Protein AF-A0A959EGW3-F1 (afdb_monomer)

Foldseek 3Di:
DDDDPDDDPDDVVPDDLDQDDDDDDDPVPDDDCVRVVVVVVSQVVRVVSWDADPDNQHTPDDDDDDPDPVVVCQVQVVVVPFGDDPPLQKDKDKDFFAPDPVRSVVVVVVVCVVCVVLQKDWRDKAFDDDDCPRHDPVCVVRGTRIIMTMIGGNDDDGSVVVVVSVVVD

Sequence (169 aa):
MDQDNQRGLYVPQLEKDSCGTGLIANLDGVKTHQLVEDALLMLTNMEHRGACGCEPNTGDGAGILIQTPHEFFEKKCKEQGFDLPAFGEYGVGVAFFPADRNLRRQCRVLFDDYIDELGFELLGYRKIPTDNEELGESAVSVEPRMEQVFVRPTEKLDPRALERRLYVL

Nearest PDB structures (foldseek):
  1ofe-assembly2_B  TM=9.518E-01  e=9.255E-09  Synechocystis sp. PCC 6803
  1ofd-assembly2_B  TM=9.477E-01  e=1.126E-08  Synechocystis sp. PCC 6803
  7mfm-assembly1_G  TM=9.342E-01  e=8.122E-09  Bacillus subtilis
  1lm1-assembly1_A  TM=9.430E-01  e=9.701E-08  Synechocystis sp. PCC 6803
  1ea0-assembly2_B  TM=8.921E-01  e=1.017E-06  Azospirillum brasilense

Structure (mmCIF, N/CA/C/O backbone):
data_AF-A0A959EGW3-F1
#
_entry.id   AF-A0A959EGW3-F1
#
loop_
_atom_site.group_PDB
_atom_site.id
_atom_site.type_symbol
_atom_site.label_atom_id
_atom_site.label_alt_id
_atom_site.label_comp_id
_atom_site.label_asym_id
_atom_site.label_entity_id
_atom_site.label_seq_id
_atom_site.pdbx_PDB_ins_code
_atom_site.Cartn_x
_atom_site.Cartn_y
_atom_site.Cartn_z
_atom_site.occupancy
_atom_site.B_iso_or_equiv
_atom_site.auth_seq_id
_atom_site.auth_comp_id
_atom_site.auth_asym_id
_atom_site.auth_atom_id
_atom_site.pdbx_PDB_model_num
ATOM 1 N N . MET A 1 1 ? 50.689 -23.609 -13.888 1.00 45.44 1 MET A N 1
ATOM 2 C CA . MET A 1 1 ? 50.290 -22.189 -13.937 1.00 45.44 1 MET A CA 1
ATOM 3 C C . MET A 1 1 ? 48.872 -22.247 -14.471 1.00 45.44 1 MET A C 1
ATOM 5 O O . MET A 1 1 ? 48.728 -22.663 -15.605 1.00 45.44 1 MET A O 1
ATOM 9 N N . ASP A 1 2 ? 47.826 -22.204 -13.654 1.00 45.78 2 ASP A N 1
ATOM 10 C CA . ASP A 1 2 ? 47.582 -21.266 -12.556 1.00 45.78 2 ASP A CA 1
ATOM 11 C C . ASP A 1 2 ? 47.314 -21.938 -11.203 1.00 45.78 2 ASP A C 1
ATOM 13 O O . ASP A 1 2 ? 46.630 -22.952 -11.106 1.00 45.78 2 ASP A O 1
ATOM 17 N N . GLN A 1 3 ? 47.922 -21.378 -10.155 1.00 47.62 3 GLN A N 1
ATOM 18 C CA . GLN A 1 3 ? 47.631 -21.709 -8.763 1.00 47.62 3 GLN A CA 1
ATOM 19 C C . GLN A 1 3 ? 46.377 -20.944 -8.346 1.00 47.62 3 GLN A C 1
ATOM 21 O O . GLN A 1 3 ? 46.392 -19.717 -8.269 1.00 47.62 3 GLN A O 1
ATOM 26 N N . ASP A 1 4 ? 45.312 -21.690 -8.077 1.00 56.28 4 ASP A N 1
ATOM 27 C CA . ASP A 1 4 ? 44.045 -21.177 -7.576 1.00 56.28 4 ASP A CA 1
ATOM 28 C C . ASP A 1 4 ? 44.235 -20.660 -6.140 1.00 56.28 4 ASP A C 1
ATOM 30 O O . ASP A 1 4 ? 44.384 -21.417 -5.179 1.00 56.28 4 ASP A O 1
ATOM 34 N N . ASN A 1 5 ? 44.335 -19.339 -6.001 1.00 58.59 5 ASN A N 1
ATOM 35 C CA . ASN A 1 5 ? 44.560 -18.640 -4.738 1.00 58.59 5 ASN A CA 1
ATOM 36 C C . ASN A 1 5 ? 43.213 -18.302 -4.069 1.00 58.59 5 ASN A C 1
ATOM 38 O O . ASN A 1 5 ? 42.974 -17.156 -3.682 1.00 58.59 5 ASN A O 1
ATOM 42 N N . GLN A 1 6 ? 42.305 -19.278 -3.958 1.00 59.03 6 GLN A N 1
ATOM 43 C CA . GLN A 1 6 ? 41.021 -19.097 -3.273 1.00 59.03 6 GLN A CA 1
ATOM 44 C C . GLN A 1 6 ? 41.208 -19.137 -1.750 1.00 59.03 6 GLN A C 1
ATOM 46 O O . GLN A 1 6 ? 41.257 -20.187 -1.114 1.00 59.03 6 GLN A O 1
ATOM 51 N N . ARG A 1 7 ? 41.319 -17.951 -1.142 1.00 63.00 7 ARG A N 1
ATOM 52 C CA . ARG A 1 7 ? 41.298 -17.759 0.315 1.00 63.00 7 ARG A CA 1
ATOM 53 C C . ARG A 1 7 ? 39.854 -17.606 0.802 1.00 63.00 7 ARG A C 1
ATOM 55 O O . ARG A 1 7 ? 39.386 -16.487 0.982 1.00 63.00 7 ARG A O 1
ATOM 62 N N . GLY A 1 8 ? 39.149 -18.714 1.029 1.00 74.31 8 GLY A N 1
ATOM 63 C CA . GLY A 1 8 ? 37.840 -18.705 1.695 1.00 74.31 8 GLY A CA 1
ATOM 64 C C . GLY A 1 8 ? 36.949 -19.893 1.338 1.00 74.31 8 GLY A C 1
ATOM 65 O O . GLY A 1 8 ? 37.269 -20.669 0.450 1.00 74.31 8 GLY A O 1
ATOM 66 N N . LEU A 1 9 ? 35.806 -20.014 2.020 1.00 78.44 9 LEU A N 1
ATOM 67 C CA . LEU A 1 9 ? 34.748 -20.992 1.699 1.00 78.44 9 LEU A CA 1
ATOM 68 C C . LEU A 1 9 ? 33.909 -20.586 0.469 1.00 78.44 9 LEU A C 1
ATOM 70 O O . LEU A 1 9 ? 32.892 -21.211 0.180 1.00 78.44 9 LEU A O 1
ATOM 74 N N . TYR A 1 10 ? 34.298 -19.512 -0.222 1.00 77.19 10 TYR A N 1
ATOM 75 C CA . TYR A 1 10 ? 33.606 -19.022 -1.403 1.00 77.19 10 TYR A CA 1
ATOM 76 C C . TYR A 1 10 ? 33.937 -19.898 -2.613 1.00 77.19 10 TYR A C 1
ATOM 78 O O . TYR A 1 10 ? 35.100 -20.021 -2.986 1.00 77.19 10 TYR A O 1
ATOM 86 N N . VAL A 1 11 ? 32.905 -20.478 -3.223 1.00 83.19 11 VAL A N 1
ATOM 87 C CA . VAL A 1 11 ? 32.997 -21.305 -4.430 1.00 83.19 11 VAL A CA 1
ATOM 88 C C . VAL A 1 11 ? 32.214 -20.574 -5.527 1.00 83.19 11 VAL A C 1
ATOM 90 O O . VAL A 1 11 ? 30.985 -20.657 -5.523 1.00 83.19 11 VAL A O 1
ATOM 93 N N . PRO A 1 12 ? 32.880 -19.848 -6.448 1.00 75.06 12 PRO A N 1
ATOM 94 C CA . PRO A 1 12 ? 32.220 -19.044 -7.484 1.00 75.06 12 PRO A CA 1
ATOM 95 C C . PRO A 1 12 ? 31.215 -19.836 -8.328 1.00 75.06 12 PRO A C 1
ATOM 97 O O . PRO A 1 12 ? 30.205 -19.312 -8.771 1.00 75.06 12 PRO A O 1
ATOM 100 N N . GLN A 1 13 ? 31.449 -21.138 -8.508 1.00 74.31 13 GLN A N 1
ATOM 101 C CA . GLN A 1 13 ? 30.567 -22.035 -9.258 1.00 74.31 13 GLN A CA 1
ATOM 102 C C . GLN A 1 13 ? 29.210 -22.291 -8.570 1.00 74.31 13 GLN A C 1
ATOM 104 O O . GLN A 1 13 ? 28.323 -22.888 -9.178 1.00 74.31 13 GLN A O 1
ATOM 109 N N . LEU A 1 14 ? 29.059 -21.899 -7.301 1.00 73.50 14 LEU A N 1
ATOM 110 C CA . LEU A 1 14 ? 27.816 -21.991 -6.529 1.00 73.50 14 LEU A CA 1
ATOM 111 C C . LEU A 1 14 ? 27.096 -20.641 -6.402 1.00 73.50 14 LEU A C 1
ATOM 113 O O . LEU A 1 14 ? 26.044 -20.583 -5.761 1.00 73.50 14 LEU A O 1
ATOM 117 N N . GLU A 1 15 ? 27.640 -19.575 -6.993 1.00 65.94 15 GLU A N 1
ATOM 118 C CA . GLU A 1 15 ? 26.965 -18.286 -7.082 1.00 65.94 15 GLU A CA 1
ATOM 119 C C . GLU A 1 15 ? 25.713 -18.442 -7.953 1.00 65.94 15 GLU A C 1
ATOM 121 O O . GLU A 1 15 ? 25.762 -18.919 -9.088 1.00 65.94 15 GLU A O 1
ATOM 126 N N . LYS A 1 16 ? 24.560 -18.109 -7.377 1.00 64.06 16 LYS A N 1
ATOM 127 C CA . LYS A 1 16 ? 23.277 -18.095 -8.073 1.00 64.06 16 LYS A CA 1
ATOM 128 C C . LYS A 1 16 ? 22.756 -16.672 -8.036 1.00 64.06 16 LYS A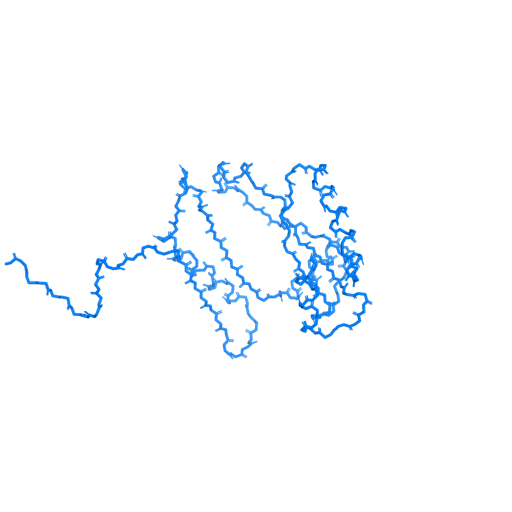 C 1
ATOM 130 O O . LYS A 1 16 ? 22.528 -16.150 -6.940 1.00 64.06 16 LYS A O 1
ATOM 135 N N . ASP A 1 17 ? 22.524 -16.089 -9.208 1.00 56.44 17 ASP A N 1
ATOM 136 C CA . ASP A 1 17 ? 21.809 -14.822 -9.319 1.00 56.44 17 ASP A CA 1
ATOM 137 C C . ASP A 1 17 ? 20.468 -14.950 -8.600 1.00 56.44 17 ASP A C 1
ATOM 139 O O . ASP A 1 17 ? 19.616 -15.778 -8.922 1.00 56.44 17 ASP A O 1
ATOM 143 N N . SER A 1 18 ? 20.332 -14.162 -7.545 1.00 61.31 18 SER A N 1
ATOM 144 C CA . SER A 1 18 ? 19.098 -14.003 -6.791 1.00 61.31 18 SER A CA 1
ATOM 145 C C . SER A 1 18 ? 18.715 -12.536 -6.883 1.00 61.31 18 SER A C 1
ATOM 147 O O . SER A 1 18 ? 19.605 -11.679 -6.848 1.00 61.31 18 SER A O 1
ATOM 149 N N . CYS A 1 19 ? 17.421 -12.230 -6.931 1.00 75.88 19 CYS A N 1
ATOM 150 C CA . CYS A 1 19 ? 16.935 -10.860 -6.792 1.00 75.88 19 CYS A CA 1
ATOM 151 C C . CYS A 1 19 ? 17.538 -10.202 -5.536 1.00 75.88 19 CYS A C 1
ATOM 153 O O . CYS A 1 19 ? 17.752 -10.859 -4.509 1.00 75.88 19 CYS A O 1
ATOM 155 N N . GLY A 1 20 ? 17.855 -8.910 -5.621 1.00 81.19 20 GLY A N 1
ATOM 156 C CA . GLY A 1 20 ? 18.316 -8.136 -4.473 1.00 81.19 20 GLY A CA 1
ATOM 157 C C . GLY A 1 20 ? 17.203 -7.980 -3.437 1.00 81.19 20 GLY A C 1
ATOM 158 O O . GLY A 1 20 ? 16.104 -7.546 -3.761 1.00 81.19 20 GLY A O 1
ATOM 159 N N . THR A 1 21 ? 17.484 -8.326 -2.183 1.00 87.38 21 THR A N 1
ATOM 160 C CA . THR A 1 21 ? 16.592 -8.055 -1.049 1.00 87.38 21 THR A CA 1
ATOM 161 C C . THR A 1 21 ? 17.405 -7.465 0.088 1.00 87.38 21 THR A C 1
ATOM 163 O O . THR A 1 21 ? 18.526 -7.915 0.339 1.00 87.38 21 THR A O 1
ATOM 166 N N . GLY A 1 22 ? 16.834 -6.513 0.817 1.00 90.31 22 GLY A N 1
ATOM 167 C CA . GLY A 1 22 ? 17.475 -5.917 1.980 1.00 90.31 22 GLY A CA 1
ATOM 168 C C . GLY A 1 22 ? 16.465 -5.472 3.026 1.00 90.31 22 GLY A C 1
ATOM 169 O O . GLY A 1 22 ? 15.265 -5.400 2.765 1.00 90.31 22 GLY A O 1
ATOM 170 N N . LEU A 1 23 ? 16.966 -5.197 4.226 1.00 93.88 23 LEU A N 1
ATOM 171 C CA . LEU A 1 23 ? 16.174 -4.748 5.362 1.00 93.88 23 LEU A CA 1
ATOM 172 C C . LEU A 1 23 ? 16.976 -3.717 6.148 1.00 93.88 23 LEU A C 1
ATOM 174 O O . LEU A 1 23 ? 18.156 -3.920 6.425 1.00 93.88 23 LEU A O 1
ATOM 178 N N . ILE A 1 24 ? 16.305 -2.638 6.539 1.00 92.88 24 ILE A N 1
ATOM 179 C CA . ILE A 1 24 ? 16.849 -1.601 7.412 1.00 92.88 24 ILE A CA 1
ATOM 180 C C . ILE A 1 24 ? 15.873 -1.435 8.572 1.00 92.88 24 ILE A C 1
ATOM 182 O O . ILE A 1 24 ? 14.661 -1.355 8.371 1.00 92.88 24 ILE A O 1
ATOM 186 N N . ALA A 1 25 ? 16.398 -1.413 9.793 1.00 93.50 25 ALA A N 1
ATOM 187 C CA . ALA A 1 25 ? 15.609 -1.236 11.000 1.00 93.50 25 ALA A CA 1
ATOM 188 C C . ALA A 1 25 ? 16.319 -0.274 11.950 1.00 93.50 25 ALA A C 1
ATOM 190 O O . ALA A 1 25 ? 17.516 -0.408 12.200 1.00 93.50 25 ALA A O 1
ATOM 191 N N . ASN A 1 26 ? 15.564 0.669 12.512 1.00 93.06 26 ASN A N 1
ATOM 192 C CA . ASN A 1 26 ? 16.036 1.490 13.618 1.00 93.06 26 ASN A CA 1
ATOM 193 C C . ASN A 1 26 ? 15.742 0.777 14.946 1.00 93.06 26 ASN A C 1
ATOM 195 O O . AS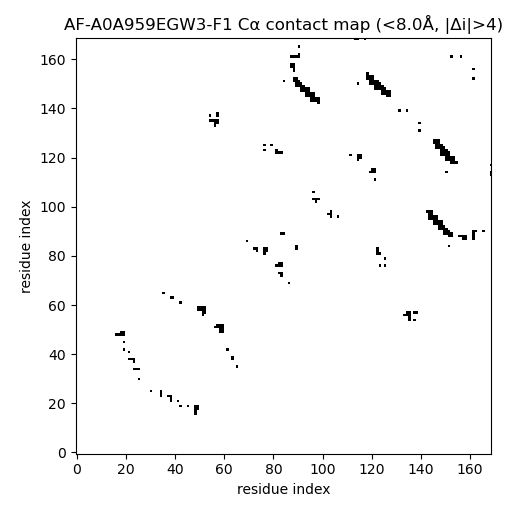N A 1 26 ? 14.578 0.606 15.315 1.00 93.06 26 ASN A O 1
ATOM 199 N N . LEU A 1 27 ? 16.796 0.376 15.659 1.00 93.81 27 LEU A N 1
ATOM 200 C CA . LEU A 1 27 ? 16.690 -0.356 16.925 1.00 93.81 27 LEU A CA 1
ATOM 201 C C . LEU A 1 27 ? 16.206 0.518 18.090 1.00 93.81 27 LEU A C 1
ATOM 203 O O . LEU A 1 27 ? 15.633 -0.014 19.038 1.00 93.81 27 LEU A O 1
ATOM 207 N N . ASP A 1 28 ? 16.358 1.840 17.991 1.00 94.06 28 ASP A N 1
ATOM 208 C CA . ASP A 1 28 ? 15.851 2.789 18.988 1.00 94.06 28 ASP A CA 1
ATOM 209 C C . ASP A 1 28 ? 14.335 3.023 18.847 1.00 94.06 28 ASP A C 1
ATOM 211 O O . ASP A 1 28 ? 13.716 3.684 19.679 1.00 94.06 28 ASP A O 1
ATOM 215 N N . GLY A 1 29 ? 13.715 2.502 17.780 1.00 89.81 29 GLY A N 1
ATOM 216 C CA . GLY A 1 29 ? 12.274 2.604 17.535 1.00 89.81 29 GLY A CA 1
ATOM 217 C C . GLY A 1 29 ? 11.792 3.990 17.094 1.00 89.81 29 GLY A C 1
ATOM 218 O O . GLY A 1 29 ? 10.585 4.217 16.989 1.00 89.81 29 GLY A O 1
ATOM 219 N N . VAL A 1 30 ? 12.707 4.922 16.812 1.00 92.06 30 VAL A N 1
ATOM 220 C CA . VAL A 1 30 ? 12.368 6.273 16.349 1.00 92.06 30 VAL A CA 1
ATOM 221 C C . VAL A 1 30 ? 12.002 6.240 14.864 1.00 92.06 30 VAL A C 1
ATOM 223 O O . VAL A 1 30 ? 12.808 5.849 14.016 1.00 92.06 30 VAL A O 1
ATOM 226 N N . LYS A 1 31 ? 10.782 6.683 14.542 1.00 91.50 31 LYS A N 1
ATOM 227 C CA . LYS A 1 31 ? 10.303 6.827 13.161 1.00 91.50 31 LYS A CA 1
ATOM 228 C C . LYS A 1 31 ? 10.974 8.032 12.503 1.00 91.50 31 LYS A C 1
ATOM 230 O O . LYS A 1 31 ? 10.878 9.142 13.019 1.00 91.50 31 LYS A O 1
ATOM 235 N N . THR A 1 32 ? 11.622 7.828 11.360 1.00 93.94 32 THR A N 1
ATOM 236 C CA . THR A 1 32 ? 12.285 8.896 10.600 1.00 93.94 32 THR A CA 1
ATOM 237 C C . THR A 1 32 ? 12.091 8.689 9.101 1.00 93.94 32 THR A C 1
ATOM 239 O O . THR A 1 32 ? 11.965 7.556 8.635 1.00 93.94 32 THR A O 1
ATOM 242 N N . HIS A 1 33 ? 12.084 9.782 8.333 1.00 95.19 33 HIS A N 1
ATOM 243 C CA . HIS A 1 33 ? 12.072 9.692 6.870 1.00 95.19 33 HIS A CA 1
ATOM 244 C C . HIS A 1 33 ? 13.389 9.131 6.310 1.00 95.19 33 HIS A C 1
ATOM 246 O O . HIS A 1 33 ? 13.367 8.471 5.278 1.00 95.19 33 HIS A O 1
ATOM 252 N N . GLN A 1 34 ? 14.498 9.296 7.042 1.00 95.62 34 GLN A N 1
ATOM 253 C CA . GLN A 1 34 ? 15.813 8.771 6.664 1.00 95.62 34 GLN A CA 1
ATOM 254 C C . GLN A 1 34 ? 15.782 7.267 6.359 1.00 95.62 34 GLN A C 1
ATOM 256 O O . GLN A 1 34 ? 16.367 6.839 5.378 1.00 95.62 34 GLN A O 1
ATOM 261 N N . LEU A 1 35 ? 15.031 6.464 7.126 1.00 94.94 35 LEU A N 1
ATOM 262 C CA . LEU A 1 35 ? 14.902 5.024 6.854 1.00 94.94 35 LEU A CA 1
ATOM 263 C C . LEU A 1 35 ? 14.297 4.723 5.475 1.00 94.94 35 LEU A C 1
ATOM 265 O O . LEU A 1 35 ? 14.628 3.708 4.868 1.00 94.94 35 LEU A O 1
ATOM 269 N N . VAL A 1 36 ? 13.394 5.582 4.993 1.00 96.38 36 VAL A N 1
ATOM 270 C CA . VAL A 1 36 ? 12.797 5.449 3.658 1.00 96.38 36 VAL A CA 1
ATOM 271 C C . VAL A 1 36 ? 13.826 5.820 2.593 1.00 96.38 36 VAL A C 1
ATOM 273 O O . VAL A 1 36 ? 13.981 5.077 1.630 1.00 96.38 36 VAL A O 1
ATOM 276 N N . GLU A 1 37 ? 14.558 6.920 2.784 1.00 97.00 37 GLU A N 1
ATOM 277 C CA . GLU A 1 37 ? 15.643 7.336 1.884 1.00 97.00 37 GLU A CA 1
ATOM 278 C C . GLU A 1 37 ? 16.740 6.267 1.785 1.00 97.00 37 GLU A C 1
ATOM 280 O O . GLU A 1 37 ? 17.149 5.900 0.684 1.00 97.00 37 GLU A O 1
ATOM 285 N N . ASP A 1 38 ? 17.154 5.699 2.919 1.00 95.88 38 ASP A N 1
ATOM 286 C CA . ASP A 1 38 ? 18.167 4.646 2.978 1.00 95.88 38 ASP A CA 1
ATOM 287 C C . ASP A 1 38 ? 17.685 3.367 2.275 1.00 95.88 38 ASP A C 1
ATOM 289 O O . ASP A 1 38 ? 18.457 2.709 1.575 1.00 95.88 38 ASP A O 1
ATOM 293 N N . ALA A 1 39 ? 16.401 3.014 2.418 1.00 95.94 39 ALA A N 1
ATOM 294 C CA . ALA A 1 39 ? 15.815 1.862 1.735 1.00 95.94 39 ALA A CA 1
ATOM 295 C C . ALA A 1 39 ? 15.757 2.062 0.212 1.00 95.94 39 ALA A C 1
ATOM 297 O O . ALA A 1 39 ? 16.033 1.125 -0.537 1.00 95.94 39 ALA A O 1
ATOM 298 N N . LEU A 1 40 ? 15.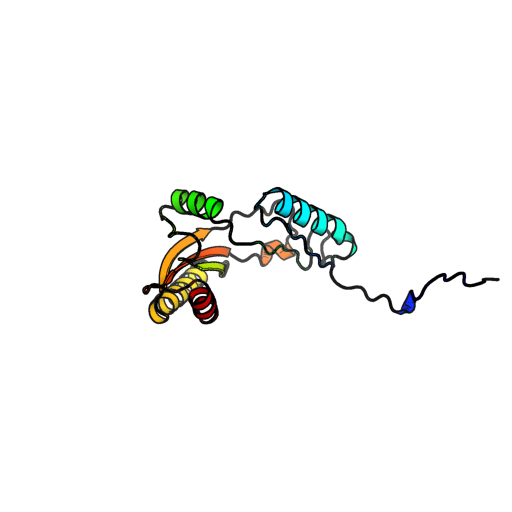446 3.277 -0.249 1.00 96.25 40 LEU A N 1
ATOM 299 C CA . LEU A 1 40 ? 15.480 3.625 -1.671 1.00 96.25 40 LEU A CA 1
ATOM 300 C C . LEU A 1 40 ? 16.913 3.600 -2.214 1.00 96.25 40 LEU A C 1
ATOM 302 O O . LEU A 1 40 ? 17.153 2.999 -3.256 1.00 96.25 40 LEU A O 1
ATOM 306 N N . LEU A 1 41 ? 17.881 4.159 -1.481 1.00 96.06 41 LEU A N 1
ATOM 307 C CA . LEU A 1 41 ? 19.298 4.099 -1.850 1.00 96.06 41 LEU A CA 1
ATOM 308 C C . LEU A 1 41 ? 19.796 2.650 -1.945 1.00 96.06 41 LEU A C 1
ATOM 310 O O . LEU A 1 41 ? 20.542 2.294 -2.858 1.00 96.06 41 LEU A O 1
ATOM 314 N N . MET A 1 42 ? 19.373 1.800 -1.010 1.00 94.00 42 MET A N 1
ATOM 315 C CA . MET A 1 42 ? 19.674 0.374 -1.034 1.00 94.00 42 MET A CA 1
ATOM 316 C C . MET A 1 42 ? 19.104 -0.304 -2.287 1.00 94.00 42 MET A C 1
ATOM 318 O O . MET A 1 42 ? 19.834 -1.069 -2.914 1.00 94.00 42 MET A O 1
ATOM 322 N N . LEU A 1 43 ? 17.858 -0.007 -2.679 1.00 92.81 43 LEU A N 1
ATOM 323 C CA . LEU A 1 43 ? 17.272 -0.521 -3.923 1.00 92.81 43 LEU A CA 1
ATOM 324 C C . LEU A 1 43 ? 18.053 -0.061 -5.157 1.00 92.81 43 LEU A C 1
ATOM 326 O O . LEU A 1 43 ? 18.405 -0.898 -5.981 1.00 92.81 43 LEU A O 1
ATOM 330 N N . THR A 1 44 ? 18.402 1.225 -5.251 1.00 91.44 44 THR A N 1
ATOM 331 C CA . THR A 1 44 ? 19.205 1.754 -6.367 1.00 91.44 44 THR A CA 1
ATOM 332 C C . THR A 1 44 ? 20.555 1.042 -6.479 1.00 91.44 44 THR A C 1
ATOM 334 O O . THR A 1 44 ? 21.013 0.716 -7.570 1.00 91.44 44 THR A O 1
ATOM 337 N N . ASN A 1 45 ? 21.191 0.725 -5.349 1.00 90.88 45 ASN A N 1
ATOM 338 C CA . ASN A 1 45 ? 22.451 -0.021 -5.341 1.00 90.88 45 ASN A CA 1
ATOM 339 C C . ASN A 1 45 ? 22.288 -1.502 -5.736 1.00 90.88 45 ASN A C 1
ATOM 341 O O . ASN A 1 45 ? 23.281 -2.157 -6.056 1.00 90.88 45 ASN A O 1
ATOM 345 N N . MET A 1 46 ? 21.065 -2.041 -5.730 1.00 89.38 46 MET A N 1
ATOM 346 C CA . MET A 1 46 ? 20.749 -3.408 -6.159 1.00 89.38 46 MET A CA 1
ATOM 347 C C . MET A 1 46 ? 20.398 -3.517 -7.649 1.00 89.38 46 MET A C 1
ATOM 349 O O . MET A 1 46 ? 20.168 -4.632 -8.109 1.00 89.38 46 MET A O 1
ATOM 353 N N . GLU A 1 47 ? 20.431 -2.421 -8.412 1.00 85.94 47 GLU A N 1
ATOM 354 C CA . GLU A 1 47 ? 20.090 -2.392 -9.846 1.00 85.94 47 GLU A CA 1
ATOM 355 C C . GLU A 1 47 ? 20.857 -3.435 -10.673 1.00 85.94 47 GLU A C 1
ATOM 357 O O . GLU A 1 47 ? 20.290 -4.117 -11.516 1.00 85.94 47 GLU A O 1
ATOM 362 N N . HIS A 1 48 ? 22.138 -3.654 -10.364 1.00 82.88 48 HIS A N 1
ATOM 363 C CA . HIS A 1 48 ? 22.977 -4.663 -11.028 1.00 82.88 48 HIS A CA 1
ATOM 364 C C . HIS A 1 48 ? 22.493 -6.117 -10.843 1.00 82.88 48 HIS A C 1
ATOM 366 O O . HIS A 1 48 ? 23.025 -7.021 -11.481 1.00 82.88 48 HIS A O 1
ATOM 372 N N . ARG A 1 49 ? 21.525 -6.344 -9.946 1.00 80.75 49 ARG A N 1
ATOM 373 C CA . ARG A 1 49 ? 20.856 -7.630 -9.682 1.00 80.75 49 ARG A CA 1
ATOM 374 C C . ARG A 1 49 ? 19.402 -7.637 -10.157 1.00 80.75 49 ARG A C 1
ATOM 376 O O . ARG A 1 49 ? 18.685 -8.604 -9.896 1.00 80.75 49 ARG A O 1
ATOM 383 N N . GLY A 1 50 ? 18.950 -6.543 -10.765 1.00 71.06 50 GLY A N 1
ATOM 384 C CA . GLY A 1 50 ? 17.653 -6.436 -11.405 1.00 71.06 50 GLY A CA 1
ATOM 385 C C . GLY A 1 50 ? 17.655 -7.186 -12.731 1.00 71.06 50 GLY A C 1
ATOM 386 O O . GLY A 1 50 ? 18.630 -7.158 -13.481 1.00 71.06 50 GLY A O 1
ATOM 387 N N . ALA A 1 51 ? 16.555 -7.871 -13.018 1.00 67.31 51 ALA A N 1
ATOM 388 C CA . ALA A 1 51 ? 16.287 -8.340 -14.365 1.00 67.31 51 ALA A CA 1
ATOM 389 C C . ALA A 1 51 ? 15.669 -7.184 -15.162 1.00 67.31 51 ALA A C 1
ATOM 391 O O . ALA A 1 51 ? 14.690 -6.567 -14.727 1.00 67.31 51 ALA A O 1
ATOM 392 N N . CYS A 1 52 ? 16.270 -6.878 -16.311 1.00 66.75 52 CYS A N 1
ATOM 393 C CA . CYS A 1 52 ? 15.716 -5.925 -17.264 1.00 66.75 52 CYS A CA 1
ATOM 394 C C . CYS A 1 52 ? 14.731 -6.645 -18.186 1.00 66.75 52 CYS A C 1
ATOM 396 O O . CYS A 1 52 ? 15.014 -7.738 -18.686 1.00 66.75 52 CYS A O 1
ATOM 398 N N . GLY A 1 53 ? 13.597 -5.998 -18.443 1.00 62.19 53 GLY A N 1
ATOM 399 C CA . GLY A 1 53 ? 12.630 -6.430 -19.438 1.00 62.19 53 GLY A CA 1
ATOM 400 C C . GLY A 1 53 ? 13.165 -6.287 -20.867 1.00 62.19 53 GLY A C 1
ATOM 401 O O . GLY A 1 53 ? 14.353 -6.099 -21.121 1.00 62.19 53 GLY A O 1
ATOM 402 N N . CYS A 1 54 ? 12.262 -6.351 -21.846 1.00 67.62 54 CYS A N 1
ATOM 403 C CA . CYS A 1 54 ? 12.627 -6.236 -23.266 1.00 67.62 54 CYS A CA 1
ATOM 404 C C . CYS A 1 54 ? 13.131 -4.829 -23.665 1.00 67.62 54 CYS A C 1
ATOM 406 O O . CYS A 1 54 ? 13.649 -4.655 -24.766 1.00 67.62 54 CYS A O 1
ATOM 408 N N . GLU A 1 55 ? 12.972 -3.839 -22.784 1.00 79.31 55 GLU A N 1
ATOM 409 C CA . GLU A 1 55 ? 13.322 -2.431 -22.972 1.00 79.31 55 GLU A CA 1
ATOM 410 C C . GLU A 1 55 ? 14.259 -1.984 -21.837 1.00 79.31 55 GLU A C 1
ATOM 412 O O . GLU A 1 55 ? 14.103 -2.450 -20.708 1.00 79.31 55 GLU A O 1
ATOM 417 N N . PRO A 1 56 ? 15.205 -1.060 -22.089 1.00 80.06 56 PRO A N 1
ATOM 418 C CA . PRO A 1 56 ? 16.181 -0.628 -21.083 1.00 80.06 56 PRO A CA 1
ATOM 419 C C . PRO A 1 56 ? 15.559 0.100 -19.881 1.00 80.06 56 PRO A C 1
ATOM 421 O O . PRO A 1 56 ? 16.197 0.195 -18.841 1.00 80.06 56 PRO A O 1
ATOM 424 N N . ASN A 1 57 ? 14.340 0.619 -20.022 1.00 83.19 57 ASN A N 1
ATOM 425 C CA . ASN A 1 57 ? 13.598 1.352 -18.997 1.00 83.19 57 ASN A CA 1
ATOM 426 C C . ASN A 1 57 ? 12.369 0.582 -18.475 1.00 83.19 57 ASN A C 1
ATOM 428 O O . ASN A 1 57 ? 11.437 1.172 -17.928 1.00 83.19 57 ASN A O 1
ATOM 432 N N . THR A 1 58 ? 12.373 -0.741 -18.643 1.00 86.25 58 THR A N 1
ATOM 433 C CA . THR A 1 58 ? 11.393 -1.652 -18.050 1.00 86.25 58 THR A CA 1
ATOM 434 C C . THR A 1 58 ? 12.138 -2.676 -17.204 1.00 86.25 58 THR A C 1
ATOM 436 O O . THR A 1 58 ? 13.014 -3.373 -17.709 1.00 86.25 58 THR A O 1
ATOM 439 N N . GLY A 1 59 ? 11.780 -2.791 -15.926 1.00 87.06 59 GLY A N 1
ATOM 440 C CA . GLY A 1 59 ? 12.287 -3.826 -15.022 1.00 87.06 59 GLY A CA 1
ATOM 441 C C . GLY A 1 59 ? 11.199 -4.825 -14.632 1.00 87.06 59 GLY A C 1
ATOM 442 O O . GLY A 1 59 ? 10.009 -4.539 -14.766 1.00 87.06 59 GLY A O 1
ATOM 443 N N . ASP A 1 60 ? 11.606 -5.978 -14.105 1.00 87.62 60 ASP A N 1
ATOM 444 C CA . ASP A 1 60 ? 10.671 -7.025 -13.659 1.00 87.62 60 ASP A CA 1
ATOM 445 C C . ASP A 1 60 ? 9.884 -6.634 -12.394 1.00 87.62 60 ASP A C 1
ATOM 447 O O . ASP A 1 60 ? 8.763 -7.100 -12.177 1.00 87.62 60 ASP A O 1
ATOM 451 N N . GLY A 1 61 ? 10.458 -5.769 -11.552 1.00 88.75 61 GLY A N 1
ATOM 452 C CA . GLY A 1 61 ? 9.784 -5.212 -10.383 1.00 88.75 61 GLY A CA 1
ATOM 453 C C . GLY A 1 61 ? 10.733 -4.760 -9.274 1.00 88.75 61 GLY A C 1
ATOM 454 O O . GLY A 1 61 ? 11.773 -5.365 -9.025 1.00 88.75 61 GLY A O 1
ATOM 455 N N . ALA A 1 62 ? 10.329 -3.708 -8.566 1.00 92.75 62 ALA A N 1
ATOM 456 C CA . ALA A 1 62 ? 10.991 -3.194 -7.373 1.00 92.75 62 ALA A CA 1
ATOM 457 C C . ALA A 1 62 ? 9.938 -2.671 -6.387 1.00 92.75 62 ALA A C 1
ATOM 459 O O . ALA A 1 62 ? 8.833 -2.293 -6.779 1.00 92.75 62 ALA A O 1
ATOM 460 N N . GLY A 1 63 ? 10.264 -2.641 -5.096 1.00 94.12 63 GLY A N 1
ATOM 461 C CA . GLY A 1 63 ? 9.347 -2.120 -4.089 1.00 94.12 63 GLY A CA 1
ATOM 462 C C . GLY A 1 63 ? 9.945 -2.084 -2.692 1.00 94.12 63 GLY A C 1
ATOM 463 O O . GLY A 1 63 ? 10.907 -2.786 -2.387 1.00 94.12 63 GLY A O 1
ATOM 464 N N . ILE A 1 64 ? 9.337 -1.267 -1.833 1.00 96.62 64 ILE A N 1
ATOM 465 C CA . ILE A 1 64 ? 9.630 -1.207 -0.401 1.00 96.62 64 ILE A CA 1
ATOM 466 C C . ILE A 1 64 ? 8.360 -1.495 0.395 1.00 96.62 64 ILE A C 1
ATOM 468 O O . ILE A 1 64 ? 7.267 -1.075 0.016 1.00 96.62 64 ILE A O 1
ATOM 472 N N . LEU A 1 65 ? 8.515 -2.175 1.529 1.00 96.31 65 LEU A N 1
ATOM 473 C CA . LEU A 1 65 ? 7.473 -2.304 2.540 1.00 96.31 65 LEU A CA 1
ATOM 474 C C . LEU A 1 65 ? 7.879 -1.475 3.757 1.00 96.31 65 LEU A C 1
ATOM 476 O O . LEU A 1 65 ? 8.960 -1.664 4.312 1.00 96.31 65 LEU A O 1
ATOM 480 N N . ILE A 1 66 ? 7.001 -0.567 4.171 1.00 96.00 66 ILE A N 1
ATOM 481 C CA . ILE A 1 66 ? 7.208 0.300 5.332 1.00 96.00 66 ILE A CA 1
ATOM 482 C C . ILE A 1 66 ? 6.076 0.119 6.340 1.00 96.00 66 ILE A C 1
ATOM 484 O O . ILE A 1 66 ? 5.002 -0.385 6.016 1.00 96.00 66 ILE A O 1
ATOM 488 N N . GLN A 1 67 ? 6.303 0.575 7.569 1.00 94.19 67 GLN A N 1
ATOM 489 C CA . GLN A 1 67 ? 5.225 0.720 8.544 1.00 94.19 67 GLN A CA 1
ATOM 490 C C . GLN A 1 67 ? 4.211 1.767 8.073 1.00 94.19 67 GLN A C 1
ATOM 492 O O . GLN A 1 67 ? 4.590 2.750 7.440 1.00 94.19 67 GLN A O 1
ATOM 497 N N . THR A 1 68 ? 2.944 1.606 8.459 1.00 95.62 68 THR A N 1
ATOM 498 C CA . THR A 1 68 ? 1.869 2.557 8.150 1.00 95.62 68 THR A CA 1
ATOM 499 C C . THR A 1 68 ? 2.226 3.985 8.610 1.00 95.62 68 THR A C 1
ATOM 501 O O . THR A 1 68 ? 2.308 4.239 9.820 1.00 95.62 68 THR A O 1
ATOM 504 N N . PRO A 1 69 ? 2.423 4.941 7.678 1.00 96.69 69 PRO A N 1
ATOM 505 C CA . PRO A 1 69 ? 2.811 6.312 7.998 1.00 96.69 69 PRO A CA 1
ATOM 506 C C . PRO A 1 69 ? 1.579 7.149 8.382 1.00 96.69 69 PRO A C 1
ATOM 508 O O . PRO A 1 69 ? 1.064 7.932 7.586 1.00 96.69 69 PRO A O 1
ATOM 511 N N . HIS A 1 70 ? 1.086 6.963 9.609 1.00 97.19 70 HIS A N 1
ATOM 512 C CA . HIS A 1 70 ? -0.174 7.549 10.090 1.00 97.19 70 HIS A CA 1
ATOM 513 C C . HIS A 1 70 ? -0.309 9.059 9.846 1.00 97.19 70 HIS A C 1
ATOM 515 O O . HIS A 1 70 ? -1.275 9.475 9.219 1.00 97.19 70 HIS A O 1
ATOM 521 N N . GLU A 1 71 ? 0.672 9.863 10.263 1.00 96.88 71 GLU A N 1
ATOM 522 C CA . GLU A 1 71 ? 0.635 11.331 10.128 1.00 96.88 71 GLU A CA 1
ATOM 523 C C . GLU A 1 71 ? 0.533 11.780 8.660 1.00 96.88 71 GLU A C 1
ATOM 525 O O . GLU A 1 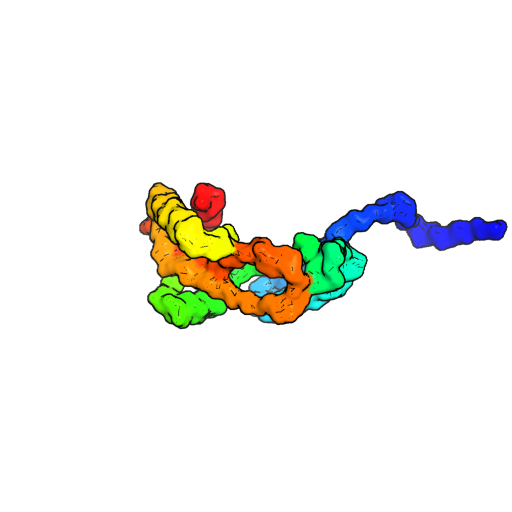71 ? -0.174 12.730 8.319 1.00 96.88 71 GLU A O 1
ATOM 530 N N . PHE A 1 72 ? 1.211 11.061 7.759 1.00 97.25 72 PHE A N 1
ATOM 531 C CA . PHE A 1 72 ? 1.105 11.306 6.324 1.00 97.25 72 PHE A CA 1
ATOM 532 C C . PHE A 1 72 ? -0.300 10.975 5.814 1.00 97.25 72 PHE A C 1
ATOM 534 O O . PHE A 1 72 ? -0.889 11.768 5.075 1.00 97.25 72 PHE A O 1
ATOM 541 N N . PHE A 1 73 ? -0.851 9.822 6.204 1.00 98.06 73 PHE A N 1
ATOM 542 C CA . PHE A 1 73 ? -2.184 9.415 5.773 1.00 98.06 73 PHE A CA 1
ATOM 543 C C . PHE A 1 73 ? -3.289 10.292 6.340 1.00 98.06 73 PHE A C 1
ATOM 545 O O . PHE A 1 73 ? -4.180 10.649 5.581 1.00 98.06 73 PHE A O 1
ATOM 552 N N . GLU A 1 74 ? -3.218 10.701 7.603 1.00 98.00 74 GLU A N 1
ATOM 553 C CA . GLU A 1 74 ? -4.186 11.618 8.209 1.00 98.00 74 GLU A CA 1
ATOM 554 C C . GLU A 1 74 ? -4.264 12.919 7.398 1.00 98.00 74 GLU A C 1
ATOM 556 O O . GLU A 1 74 ? -5.335 13.305 6.923 1.00 98.00 74 GLU A O 1
ATOM 561 N N . LYS A 1 75 ? -3.107 13.536 7.121 1.00 98.06 75 LYS A N 1
ATOM 562 C CA . LYS A 1 75 ? -3.027 14.741 6.288 1.00 98.06 75 LYS A CA 1
ATOM 563 C C . LYS A 1 75 ? -3.602 14.508 4.888 1.00 98.06 75 LYS A C 1
ATOM 565 O O . LYS A 1 75 ? -4.389 15.319 4.402 1.00 98.06 75 LYS A O 1
ATOM 570 N N . LYS A 1 76 ? -3.206 13.419 4.220 1.00 97.94 76 LYS A N 1
ATOM 571 C CA . LYS A 1 76 ? -3.604 13.153 2.830 1.00 97.94 76 LYS A CA 1
ATOM 572 C C . LYS A 1 76 ? -5.052 12.713 2.669 1.00 97.94 76 LYS A C 1
ATOM 574 O O . LYS A 1 76 ? -5.643 13.051 1.652 1.00 97.94 76 LYS A O 1
ATOM 579 N N . CYS A 1 77 ? -5.628 12.005 3.629 1.00 97.69 77 CYS A N 1
ATOM 580 C CA . CYS A 1 77 ? -7.041 11.635 3.598 1.00 97.69 77 CYS A CA 1
ATOM 581 C C . CYS A 1 77 ? -7.926 12.854 3.861 1.00 97.69 77 CYS A C 1
ATOM 583 O O . CYS A 1 77 ? -8.907 13.063 3.149 1.00 97.69 77 CYS A O 1
ATOM 585 N N . LYS A 1 78 ? -7.502 13.748 4.762 1.00 97.25 78 LYS A N 1
ATOM 586 C CA . LYS A 1 78 ? -8.195 15.017 4.997 1.00 97.25 78 LYS A CA 1
ATOM 587 C C . LYS A 1 78 ? -8.242 15.902 3.750 1.00 97.25 78 LYS A C 1
ATOM 589 O O . LYS A 1 78 ? -9.285 16.468 3.439 1.00 97.25 78 LYS A O 1
ATOM 594 N N . GLU A 1 79 ? -7.147 15.968 2.987 1.00 96.31 79 GLU A N 1
ATOM 595 C CA . GLU A 1 79 ? -7.112 16.623 1.664 1.00 96.31 79 GLU A CA 1
ATOM 596 C C . GLU A 1 79 ? -8.086 15.976 0.649 1.00 96.31 79 GLU A C 1
ATOM 598 O O . GLU A 1 79 ? -8.521 16.643 -0.287 1.00 96.31 79 GLU A O 1
ATOM 603 N N . GLN A 1 80 ? -8.437 14.696 0.825 1.00 93.44 80 GLN A N 1
ATOM 604 C CA . GLN A 1 80 ? -9.386 13.942 -0.010 1.00 93.44 80 GLN A CA 1
ATOM 605 C C . GLN A 1 80 ? -10.831 13.982 0.519 1.00 93.44 80 GLN A C 1
ATOM 607 O O . GLN A 1 80 ? -11.729 13.456 -0.134 1.00 93.44 80 GLN A O 1
ATOM 612 N N . GLY A 1 81 ? -11.073 14.624 1.667 1.00 95.88 81 GLY A N 1
ATOM 613 C CA . GLY A 1 81 ? -12.414 14.847 2.209 1.00 95.88 81 GLY A CA 1
ATOM 614 C C . GLY A 1 81 ? -12.897 13.829 3.243 1.00 95.88 81 GLY A C 1
ATOM 615 O O . GLY A 1 81 ? -14.096 13.799 3.507 1.00 95.88 81 GLY A O 1
ATOM 616 N N . PHE A 1 82 ? -12.011 13.021 3.836 1.00 97.31 82 PHE A N 1
ATOM 617 C CA . PHE A 1 82 ? -12.370 12.129 4.946 1.00 97.31 82 PHE A CA 1
ATOM 618 C C . PHE A 1 82 ? -11.287 12.087 6.030 1.00 97.31 82 PHE A C 1
ATOM 620 O O . PHE A 1 82 ? -10.093 12.186 5.748 1.00 97.31 82 PHE A O 1
ATOM 627 N N . ASP A 1 83 ? -11.709 11.943 7.284 1.00 97.44 83 ASP A N 1
ATOM 628 C CA . ASP A 1 83 ? -10.814 11.866 8.438 1.00 97.44 83 ASP A CA 1
ATOM 629 C C . ASP A 1 83 ? -10.486 10.406 8.781 1.00 97.44 83 ASP A C 1
ATOM 631 O O . ASP A 1 83 ? -11.306 9.502 8.594 1.00 97.44 83 ASP A O 1
ATOM 635 N N . LEU A 1 84 ? -9.279 10.170 9.301 1.00 98.19 84 LEU A N 1
ATOM 636 C CA . LEU A 1 84 ? -8.866 8.850 9.774 1.00 98.19 84 LEU A CA 1
ATOM 637 C C . LEU A 1 84 ? -9.032 8.730 11.297 1.00 98.19 84 LEU A C 1
ATOM 639 O O . LEU A 1 84 ? -8.738 9.686 12.015 1.00 98.19 84 LEU A O 1
ATOM 643 N N . PRO A 1 85 ? -9.445 7.554 11.806 1.00 97.25 85 PRO A N 1
ATOM 644 C CA . PRO A 1 85 ? -9.324 7.208 13.220 1.00 97.25 85 PRO A CA 1
ATOM 645 C C . PRO A 1 85 ? -7.870 7.212 13.707 1.00 97.25 85 PRO A C 1
ATOM 647 O O . PRO A 1 85 ? -6.925 7.297 12.917 1.00 97.25 85 PRO A O 1
ATOM 650 N N . ALA A 1 86 ? -7.685 7.043 15.018 1.00 96.94 86 ALA A N 1
ATOM 651 C CA . ALA A 1 86 ? -6.356 6.936 15.606 1.00 96.94 86 ALA A CA 1
ATOM 652 C C . ALA A 1 86 ? -5.563 5.752 15.019 1.00 96.94 86 ALA A C 1
ATOM 654 O O . ALA A 1 86 ? -6.120 4.751 14.558 1.00 96.94 86 ALA A O 1
ATOM 655 N N . PHE A 1 87 ? -4.233 5.848 15.060 1.00 96.00 87 PHE A N 1
ATOM 656 C CA . PHE A 1 87 ? -3.358 4.755 14.644 1.00 96.00 87 PHE A CA 1
ATOM 657 C C . PHE A 1 87 ? -3.716 3.434 15.347 1.00 96.00 87 PHE A C 1
ATOM 659 O O . PHE A 1 87 ? -3.760 3.368 16.575 1.00 96.00 87 PHE A O 1
ATOM 666 N N . GLY A 1 88 ? -3.932 2.377 14.559 1.00 95.69 88 GLY A N 1
ATOM 667 C CA . GLY A 1 88 ? -4.343 1.058 15.051 1.00 95.69 88 GLY A CA 1
ATOM 668 C C . GLY A 1 88 ? -5.858 0.854 15.168 1.00 95.69 88 GLY A C 1
ATOM 669 O O . GLY A 1 88 ? -6.276 -0.238 15.539 1.00 95.69 88 GLY A O 1
ATOM 670 N N . GLU A 1 89 ? -6.673 1.861 14.834 1.00 97.31 89 GLU A N 1
ATOM 671 C CA . GLU A 1 89 ? -8.143 1.764 14.778 1.00 97.31 89 GLU A CA 1
ATOM 672 C C . GLU A 1 89 ? -8.694 1.717 13.338 1.00 97.31 89 GLU A C 1
ATOM 674 O O . GLU A 1 89 ? -9.905 1.685 13.132 1.00 97.31 89 GLU A O 1
ATOM 679 N N . TYR A 1 90 ? -7.818 1.704 12.331 1.00 98.12 90 TYR A N 1
ATOM 680 C CA . TYR A 1 90 ? -8.177 1.592 10.917 1.00 98.12 90 TYR A CA 1
ATOM 681 C C . TYR A 1 90 ? -7.172 0.712 10.164 1.00 98.12 90 TYR A C 1
ATOM 683 O O . TYR A 1 90 ? -6.012 0.592 10.562 1.00 98.12 90 TYR A O 1
ATOM 691 N N . GLY A 1 91 ? -7.628 0.118 9.065 1.00 97.94 91 GLY A N 1
ATOM 692 C CA . GLY A 1 91 ? -6.814 -0.590 8.086 1.00 97.94 91 GLY A CA 1
ATOM 693 C C . GLY A 1 91 ? -6.610 0.238 6.823 1.00 97.94 91 GLY A C 1
ATOM 694 O O . GLY A 1 91 ? -7.454 1.059 6.456 1.00 97.94 91 GLY A O 1
ATOM 695 N N . VAL A 1 92 ? -5.488 0.006 6.146 1.00 98.25 92 VAL A N 1
ATOM 696 C CA . VAL A 1 92 ? -5.213 0.541 4.810 1.00 98.25 92 VAL A CA 1
ATOM 697 C C . VAL A 1 92 ? -4.754 -0.590 3.899 1.00 98.25 92 VAL A C 1
ATOM 699 O O . VAL A 1 92 ? -3.815 -1.310 4.228 1.00 98.25 92 VAL A O 1
ATOM 702 N N . GLY A 1 93 ? -5.410 -0.738 2.752 1.00 97.56 93 GLY A N 1
ATOM 703 C CA . GLY A 1 93 ? -5.010 -1.653 1.685 1.00 97.56 93 GLY A CA 1
ATOM 704 C C . GLY A 1 93 ? -4.502 -0.888 0.469 1.00 97.56 93 GLY A C 1
ATOM 705 O O . GLY A 1 93 ? -4.949 0.228 0.211 1.00 97.56 93 GLY A O 1
ATOM 706 N N . VAL A 1 94 ? -3.584 -1.483 -0.293 1.00 97.94 94 VAL A N 1
ATOM 707 C CA . VAL A 1 94 ? -3.217 -1.014 -1.637 1.00 97.94 94 VAL A CA 1
ATOM 708 C C . VAL A 1 94 ? -3.878 -1.947 -2.643 1.00 97.94 94 VAL A C 1
ATOM 710 O O . VAL A 1 94 ? -3.556 -3.130 -2.690 1.00 97.94 94 VAL A O 1
ATOM 713 N N . ALA A 1 95 ? -4.809 -1.419 -3.433 1.00 97.25 95 ALA A N 1
ATOM 714 C CA . ALA A 1 95 ? -5.568 -2.172 -4.420 1.00 97.25 95 ALA A CA 1
ATOM 715 C C . ALA A 1 95 ? -5.143 -1.793 -5.843 1.00 97.25 95 ALA A C 1
ATOM 717 O O . ALA A 1 95 ? -5.012 -0.611 -6.179 1.00 97.25 95 ALA A O 1
ATOM 718 N N . PHE A 1 96 ? -4.953 -2.806 -6.689 1.00 97.88 96 PHE A N 1
ATOM 719 C CA . PHE A 1 96 ? -4.644 -2.655 -8.110 1.00 97.88 96 PHE A CA 1
ATOM 720 C C . PHE A 1 96 ? -5.901 -2.939 -8.928 1.00 97.88 96 PHE A C 1
ATOM 722 O O . PHE A 1 96 ? -6.224 -4.083 -9.240 1.00 97.88 96 PHE A O 1
ATOM 729 N N . PHE A 1 97 ? -6.640 -1.883 -9.256 1.00 97.81 97 PHE A N 1
ATOM 730 C CA . PHE A 1 97 ? -7.865 -2.006 -10.033 1.00 97.81 97 PHE A CA 1
ATOM 731 C C . PHE A 1 97 ? -7.599 -2.058 -11.543 1.00 97.81 97 PHE A C 1
ATOM 733 O O . PHE A 1 97 ? -6.607 -1.497 -12.019 1.00 97.81 97 PHE A O 1
ATOM 740 N N . PRO A 1 98 ? -8.533 -2.622 -12.332 1.00 97.38 98 PRO A N 1
ATOM 741 C CA . PRO A 1 98 ? -8.477 -2.541 -13.786 1.00 97.38 98 PRO A CA 1
ATOM 742 C C . PRO A 1 98 ? -8.365 -1.098 -14.310 1.00 97.38 98 PRO A C 1
ATOM 744 O O . PRO A 1 98 ? -8.966 -0.154 -13.772 1.00 97.38 98 PRO A O 1
ATOM 747 N N . ALA A 1 99 ? -7.637 -0.930 -15.417 1.00 94.62 99 ALA A N 1
ATOM 748 C CA . ALA A 1 99 ? -7.553 0.342 -16.134 1.00 94.62 99 ALA A CA 1
ATOM 749 C C . ALA A 1 99 ? -8.926 0.791 -16.666 1.00 94.62 99 ALA A C 1
ATOM 751 O O . ALA A 1 99 ? -9.285 1.973 -16.547 1.00 94.62 99 ALA A O 1
ATOM 752 N N . ASP A 1 100 ? -9.721 -0.164 -17.168 1.00 96.81 100 ASP A N 1
ATOM 753 C CA . ASP A 1 100 ? -11.088 0.074 -17.624 1.00 96.81 100 ASP A CA 1
ATOM 754 C C . ASP A 1 100 ? -11.971 0.621 -16.492 1.00 96.81 100 ASP A C 1
ATOM 756 O O . ASP A 1 100 ? -12.021 0.098 -15.376 1.00 96.81 100 ASP A O 1
ATOM 760 N N . ARG A 1 101 ? -12.682 1.711 -16.787 1.00 95.88 101 ARG A N 1
ATOM 761 C CA . ARG A 1 101 ? -13.467 2.445 -15.790 1.00 95.88 101 ARG A CA 1
ATOM 762 C C . ARG A 1 101 ? -14.683 1.657 -15.304 1.00 95.88 101 ARG A C 1
ATOM 764 O O . ARG A 1 101 ? -15.033 1.777 -14.130 1.00 95.88 101 ARG A O 1
ATOM 771 N N . ASN A 1 102 ? -15.342 0.908 -16.185 1.00 97.44 102 ASN A N 1
ATOM 772 C CA . ASN A 1 102 ? -16.559 0.181 -15.839 1.00 97.44 102 ASN A CA 1
ATOM 773 C C . ASN A 1 102 ? -16.222 -1.051 -15.001 1.00 97.44 102 ASN A C 1
ATOM 775 O O . ASN A 1 102 ? -16.839 -1.248 -13.956 1.00 97.44 102 ASN A O 1
ATOM 779 N N . LEU A 1 103 ? -15.194 -1.806 -15.398 1.00 97.44 103 LEU A N 1
ATOM 780 C CA . LEU A 1 103 ? -14.673 -2.929 -14.622 1.00 97.44 103 LEU A CA 1
ATOM 781 C C . LEU A 1 103 ? -14.176 -2.468 -13.254 1.00 97.44 103 LEU A C 1
ATOM 783 O O . LEU A 1 103 ? -14.579 -3.032 -12.245 1.00 97.44 103 LEU A O 1
ATOM 787 N N . ARG A 1 104 ? -13.401 -1.377 -13.183 1.00 97.06 104 ARG A N 1
ATOM 788 C CA . ARG A 1 104 ? -12.979 -0.809 -11.893 1.00 97.06 104 ARG A CA 1
ATOM 789 C C . ARG A 1 104 ? -14.158 -0.458 -10.990 1.00 97.06 104 ARG A C 1
ATOM 791 O O . ARG A 1 104 ? -14.105 -0.729 -9.796 1.00 97.06 104 ARG A O 1
ATOM 798 N N . ARG A 1 105 ? -15.223 0.135 -11.539 1.00 96.88 105 ARG A N 1
ATOM 799 C CA . ARG A 1 105 ? -16.431 0.441 -10.761 1.00 96.88 105 ARG A CA 1
ATOM 800 C C . ARG A 1 105 ? -17.092 -0.833 -10.233 1.00 96.88 105 ARG A C 1
ATOM 802 O O . ARG A 1 105 ? -17.503 -0.837 -9.082 1.00 96.88 105 ARG A O 1
ATOM 809 N N . GLN A 1 106 ? -17.183 -1.885 -11.043 1.00 97.88 106 GLN A N 1
ATOM 810 C CA . GLN A 1 106 ? -17.738 -3.172 -10.611 1.00 97.88 106 GLN A CA 1
ATOM 811 C C . GLN A 1 106 ? -16.881 -3.818 -9.515 1.00 97.88 106 GLN A C 1
ATOM 813 O O . GLN A 1 106 ? -17.431 -4.257 -8.512 1.00 97.88 106 GLN A O 1
ATOM 818 N N . CYS A 1 107 ? -15.550 -3.802 -9.659 1.00 97.75 107 CYS A N 1
ATOM 819 C CA . CYS A 1 107 ? -14.630 -4.281 -8.625 1.00 97.75 107 CYS A CA 1
ATOM 820 C C . CYS A 1 107 ? -14.811 -3.522 -7.308 1.00 97.75 107 CYS A C 1
ATOM 822 O O . CYS A 1 107 ? -14.851 -4.152 -6.261 1.00 97.75 107 CYS A O 1
ATOM 824 N N . ARG A 1 108 ? -14.943 -2.189 -7.357 1.00 97.19 108 ARG A N 1
ATOM 825 C CA . ARG A 1 108 ? -15.184 -1.383 -6.154 1.00 97.19 108 ARG A CA 1
ATOM 826 C C . ARG A 1 108 ? -16.517 -1.707 -5.494 1.00 97.19 108 ARG A C 1
ATOM 828 O O . ARG A 1 108 ? -16.530 -1.878 -4.293 1.00 97.19 108 ARG A O 1
ATOM 835 N N . VAL A 1 109 ? -17.602 -1.838 -6.263 1.00 97.94 109 VAL A N 1
ATOM 836 C CA . VAL A 1 109 ? -18.913 -2.213 -5.700 1.00 97.94 109 VAL A CA 1
ATOM 837 C C . VAL A 1 109 ? -18.814 -3.544 -4.957 1.00 97.94 109 VAL A C 1
ATOM 839 O O . VAL A 1 109 ? -19.197 -3.616 -3.801 1.00 97.94 109 VAL A O 1
ATOM 842 N N . LEU A 1 110 ? -18.221 -4.563 -5.585 1.00 97.56 110 LEU A N 1
ATOM 843 C CA . LEU A 1 110 ? -18.052 -5.867 -4.947 1.00 97.56 110 LEU A CA 1
ATOM 844 C C . LEU A 1 110 ? -17.150 -5.797 -3.706 1.00 97.56 110 LEU A C 1
ATOM 846 O O . LEU A 1 110 ? -17.401 -6.480 -2.721 1.00 97.56 110 LEU A O 1
ATOM 850 N N . PHE A 1 111 ? -16.086 -4.994 -3.755 1.00 97.50 111 PHE A N 1
ATOM 851 C CA . PHE A 1 111 ? -15.190 -4.846 -2.615 1.00 97.50 111 PHE A CA 1
ATOM 852 C C . PHE A 1 111 ? -15.860 -4.100 -1.456 1.00 97.50 111 PHE A C 1
ATOM 854 O O . PHE A 1 111 ? -15.732 -4.530 -0.316 1.00 97.50 111 PHE A O 1
ATOM 861 N N . ASP A 1 112 ? -16.622 -3.045 -1.746 1.00 98.06 112 ASP A N 1
ATOM 862 C CA . ASP A 1 112 ? -17.404 -2.292 -0.762 1.00 98.06 112 ASP A CA 1
ATOM 863 C C . ASP A 1 112 ? -18.469 -3.187 -0.099 1.00 98.06 112 ASP A C 1
ATOM 865 O O . ASP A 1 112 ? -18.646 -3.113 1.117 1.00 98.06 112 ASP A O 1
ATOM 869 N N . ASP A 1 113 ? -19.109 -4.080 -0.866 1.00 98.06 113 ASP A N 1
ATOM 870 C CA . ASP A 1 113 ? -20.056 -5.071 -0.337 1.00 98.06 113 ASP A CA 1
ATOM 871 C C . ASP A 1 113 ? -19.368 -6.031 0.659 1.00 98.06 113 ASP A C 1
ATOM 873 O O . ASP A 1 113 ? -19.895 -6.272 1.744 1.00 98.06 113 ASP A O 1
ATOM 877 N N . TYR A 1 114 ? -18.164 -6.535 0.344 1.00 97.75 114 TYR A N 1
ATOM 878 C CA . TYR A 1 114 ? -17.406 -7.398 1.265 1.00 97.75 114 TYR A CA 1
ATOM 879 C C . TYR A 1 114 ? -16.867 -6.655 2.491 1.00 97.75 114 TYR A C 1
ATOM 881 O O . TYR A 1 114 ? -16.808 -7.238 3.573 1.00 97.75 114 TYR A O 1
ATOM 889 N N . ILE A 1 115 ? -16.487 -5.381 2.344 1.00 98.38 115 ILE A N 1
ATOM 890 C CA . ILE A 1 115 ? -16.108 -4.519 3.471 1.00 98.38 115 ILE A CA 1
ATOM 891 C C . ILE A 1 115 ? -17.262 -4.474 4.481 1.00 98.38 115 ILE A C 1
ATOM 893 O O . ILE A 1 115 ? -17.03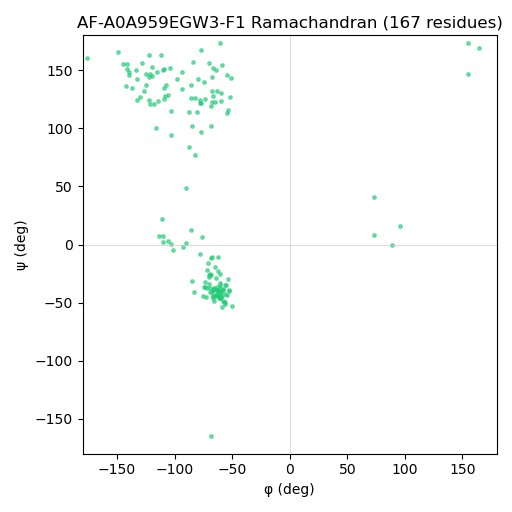9 -4.750 5.662 1.00 98.38 115 ILE A O 1
ATOM 897 N N . ASP A 1 116 ? -18.486 -4.207 4.020 1.00 98.00 116 ASP A N 1
ATOM 898 C CA . ASP A 1 116 ? -19.673 -4.164 4.881 1.00 98.00 116 ASP A CA 1
ATOM 899 C C . ASP A 1 116 ? -20.011 -5.547 5.467 1.00 98.00 116 ASP A C 1
ATOM 901 O O . ASP A 1 116 ? -20.141 -5.691 6.687 1.00 98.00 116 ASP A O 1
ATOM 905 N N . GLU A 1 117 ? -20.058 -6.594 4.632 1.00 97.88 117 GLU A N 1
ATOM 906 C CA . GLU A 1 117 ? -20.385 -7.966 5.053 1.00 97.88 117 GLU A CA 1
ATOM 907 C C . GLU A 1 117 ? -19.423 -8.487 6.132 1.00 97.88 117 GLU A C 1
ATOM 909 O O . GLU A 1 117 ? -19.835 -9.145 7.092 1.00 97.88 117 GLU A O 1
ATOM 914 N N . LEU A 1 118 ? -18.135 -8.154 6.018 1.00 97.62 118 LEU A N 1
ATOM 915 C CA . LEU A 1 118 ? -17.106 -8.558 6.972 1.00 97.62 118 LEU A CA 1
ATOM 916 C C . LEU A 1 118 ? -16.985 -7.612 8.167 1.00 97.62 118 LEU A C 1
ATOM 918 O O . LEU A 1 118 ? -16.046 -7.754 8.955 1.00 97.62 118 LEU A O 1
ATOM 922 N N . GLY A 1 119 ? -17.941 -6.699 8.360 1.00 97.75 119 GLY A N 1
ATOM 923 C CA . GLY A 1 119 ? -18.068 -5.845 9.538 1.00 97.75 119 GLY A CA 1
ATOM 924 C C . GLY A 1 119 ? -17.029 -4.728 9.598 1.00 97.75 119 GLY A C 1
ATOM 925 O O . GLY A 1 119 ? -16.481 -4.444 10.670 1.00 97.75 119 GLY A O 1
ATOM 926 N N . PHE A 1 120 ? -16.755 -4.117 8.451 1.00 98.56 120 PHE A N 1
ATOM 927 C CA . PHE A 1 120 ? -15.961 -2.908 8.314 1.00 98.56 120 PHE A CA 1
ATOM 928 C C . PHE A 1 120 ? -16.790 -1.788 7.679 1.00 98.56 120 PHE A C 1
ATOM 930 O O . PHE A 1 120 ? -17.718 -2.011 6.918 1.00 98.56 120 PHE A O 1
ATOM 937 N N . GLU A 1 121 ? -16.426 -0.553 7.988 1.00 98.12 121 GLU A N 1
ATOM 938 C CA . GLU A 1 121 ? -16.929 0.642 7.329 1.00 98.12 121 GLU A CA 1
ATOM 939 C C . GLU A 1 121 ? -15.838 1.198 6.417 1.00 98.12 121 GLU A C 1
ATOM 941 O O . GLU A 1 121 ? -14.702 1.426 6.852 1.00 98.12 121 GLU A O 1
ATOM 946 N N . LEU A 1 122 ? -16.195 1.452 5.160 1.00 98.38 122 LEU A N 1
ATOM 947 C CA . LEU A 1 122 ? -15.343 2.167 4.222 1.00 98.38 122 LEU A CA 1
ATOM 948 C C . LEU A 1 122 ? -15.215 3.636 4.648 1.00 98.38 122 LEU A C 1
ATOM 950 O O . LEU A 1 122 ? -16.193 4.379 4.660 1.00 98.38 122 LEU A O 1
ATOM 954 N N . LEU A 1 123 ? -13.988 4.074 4.926 1.00 98.31 123 LEU A N 1
ATOM 955 C CA . LEU A 1 123 ? -13.674 5.480 5.195 1.00 98.31 123 LEU A CA 1
ATOM 956 C C . LEU A 1 123 ? -13.478 6.263 3.897 1.00 98.31 123 LEU A C 1
ATOM 958 O O . LEU A 1 123 ? -13.915 7.405 3.776 1.00 98.31 123 LEU A O 1
ATOM 962 N N . GLY A 1 124 ? -12.811 5.647 2.921 1.00 97.94 124 GLY A N 1
ATOM 963 C CA . GLY A 1 124 ? -12.590 6.274 1.631 1.00 97.94 124 GLY A CA 1
ATOM 964 C C . GLY A 1 124 ? -11.520 5.606 0.781 1.00 97.94 124 GLY A C 1
ATOM 965 O O . GLY A 1 124 ? -10.733 4.772 1.234 1.00 97.94 124 GLY A O 1
ATOM 966 N N . TYR A 1 125 ? -11.490 6.037 -0.477 1.00 97.69 125 TYR A N 1
ATOM 967 C CA . TYR A 1 125 ? -10.471 5.679 -1.453 1.00 97.69 125 TYR A CA 1
ATOM 968 C C . TYR A 1 125 ? -9.557 6.874 -1.701 1.00 97.69 125 TYR A C 1
ATOM 970 O O . TYR A 1 125 ? -10.024 7.995 -1.903 1.00 97.69 125 TYR A O 1
ATOM 978 N N . ARG A 1 126 ? -8.250 6.629 -1.778 1.00 97.50 126 ARG A N 1
ATOM 979 C CA . ARG A 1 126 ? -7.252 7.623 -2.178 1.00 97.50 126 ARG A CA 1
ATOM 980 C C . ARG A 1 126 ? -6.496 7.123 -3.398 1.00 97.50 126 ARG A C 1
ATOM 982 O O . ARG A 1 126 ? -5.812 6.106 -3.336 1.00 97.50 126 ARG A O 1
ATOM 989 N N . LYS A 1 127 ? -6.541 7.874 -4.496 1.00 96.12 127 LYS A N 1
ATOM 990 C CA . LYS A 1 127 ? -5.699 7.589 -5.664 1.00 96.12 127 LYS A CA 1
ATOM 991 C C . LYS A 1 127 ? -4.218 7.735 -5.293 1.00 96.12 127 LYS A C 1
ATOM 993 O O . LYS A 1 127 ? -3.830 8.747 -4.703 1.00 96.12 127 LYS A O 1
ATOM 998 N N . ILE A 1 128 ? -3.394 6.753 -5.657 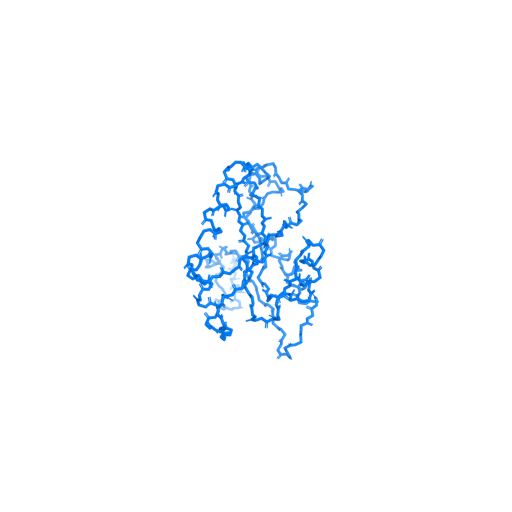1.00 96.56 128 ILE A N 1
ATOM 999 C CA . ILE A 1 128 ? -1.941 6.852 -5.491 1.00 96.56 128 ILE A CA 1
ATOM 1000 C C . ILE A 1 128 ? -1.394 7.735 -6.625 1.00 96.56 128 ILE A C 1
ATOM 1002 O O . ILE A 1 128 ? -1.694 7.465 -7.790 1.00 96.56 128 ILE A O 1
ATOM 1006 N N . PRO A 1 129 ? -0.667 8.828 -6.320 1.00 95.69 129 PRO A N 1
ATOM 1007 C CA . PRO A 1 129 ? -0.002 9.612 -7.354 1.00 95.69 129 PRO A CA 1
ATOM 1008 C C . PRO A 1 129 ? 1.122 8.779 -7.983 1.00 95.69 129 PRO A C 1
ATOM 1010 O O . PRO A 1 129 ? 1.910 8.176 -7.255 1.00 95.69 129 PRO A O 1
ATOM 1013 N N . THR A 1 130 ? 1.172 8.752 -9.313 1.00 94.88 130 THR A N 1
ATOM 1014 C CA . THR A 1 130 ? 2.183 8.047 -10.113 1.00 94.88 130 THR A CA 1
ATOM 1015 C C . THR A 1 130 ? 2.784 8.997 -11.140 1.00 94.88 130 THR A C 1
ATOM 1017 O O . THR A 1 130 ? 2.152 9.995 -11.502 1.00 94.88 130 THR A O 1
ATOM 1020 N N . A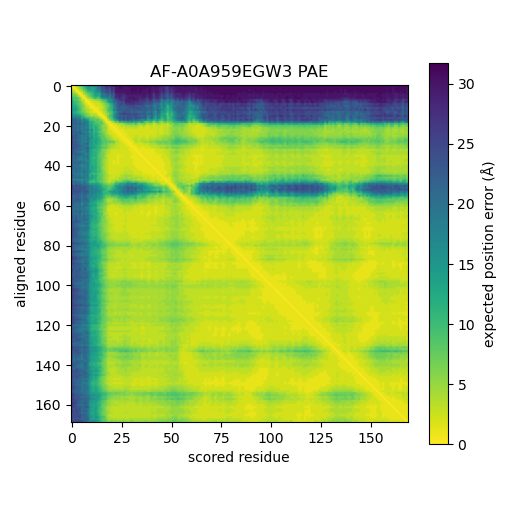SP A 1 131 ? 3.998 8.682 -11.578 1.00 95.31 131 ASP A N 1
ATOM 1021 C CA . ASP A 1 131 ? 4.710 9.365 -12.649 1.00 95.31 131 ASP A CA 1
ATOM 1022 C C . ASP A 1 131 ? 5.276 8.299 -13.592 1.00 95.31 131 ASP A C 1
ATOM 1024 O O . ASP A 1 131 ? 5.962 7.378 -13.148 1.00 95.31 131 ASP A O 1
ATOM 1028 N N . ASN A 1 132 ? 4.929 8.407 -14.873 1.00 93.62 132 ASN A N 1
ATOM 1029 C CA . ASN A 1 132 ? 5.278 7.431 -15.900 1.00 93.62 132 ASN A CA 1
ATOM 1030 C C . ASN A 1 132 ? 6.307 7.986 -16.898 1.00 93.62 132 ASN A C 1
ATOM 1032 O O . ASN A 1 132 ? 6.556 7.327 -17.903 1.00 93.62 132 ASN A O 1
ATOM 1036 N N . GLU A 1 133 ? 6.872 9.180 -16.668 1.00 93.44 133 GLU A N 1
ATOM 1037 C CA . GLU A 1 133 ? 7.749 9.866 -17.633 1.00 93.44 133 GLU A CA 1
ATOM 1038 C C . GLU A 1 133 ? 8.956 9.021 -18.080 1.00 93.44 133 GLU A C 1
ATOM 1040 O O . GLU A 1 133 ? 9.337 9.083 -19.248 1.00 93.44 133 GLU A O 1
ATOM 1045 N N . GLU A 1 134 ? 9.523 8.195 -17.195 1.00 90.62 134 GLU A N 1
ATOM 1046 C CA . GLU A 1 134 ? 10.706 7.371 -17.494 1.00 90.62 134 GLU A CA 1
ATOM 1047 C C . GLU A 1 134 ? 10.389 5.891 -17.791 1.00 90.62 134 GLU A C 1
ATOM 1049 O O . GLU A 1 134 ? 11.289 5.135 -18.160 1.00 90.62 134 GLU A O 1
ATOM 1054 N N . LEU A 1 135 ? 9.130 5.454 -17.669 1.00 91.88 135 LEU A N 1
ATOM 1055 C CA . LEU A 1 135 ? 8.761 4.036 -17.784 1.00 91.88 135 LEU A CA 1
ATOM 1056 C C . LEU A 1 135 ? 8.669 3.567 -19.244 1.00 91.88 135 LEU A C 1
ATOM 1058 O O . LEU A 1 135 ? 8.177 4.286 -20.114 1.00 91.88 135 LEU A O 1
ATOM 1062 N N . GLY A 1 136 ? 9.103 2.331 -19.514 1.00 92.06 136 GLY A N 1
ATOM 1063 C CA . GLY A 1 136 ? 8.959 1.710 -20.835 1.00 92.06 136 GLY A CA 1
ATOM 1064 C C . GLY A 1 136 ? 7.502 1.439 -21.221 1.00 92.06 136 GLY A C 1
ATOM 1065 O O . GLY A 1 136 ? 6.632 1.233 -20.366 1.00 92.06 136 GLY A O 1
ATOM 1066 N N . GLU A 1 137 ? 7.218 1.432 -22.528 1.00 91.94 137 GLU A N 1
ATOM 1067 C CA . GLU A 1 137 ? 5.853 1.292 -23.057 1.00 91.94 137 GLU A CA 1
ATOM 1068 C C . GLU A 1 137 ? 5.212 -0.029 -22.630 1.00 91.94 137 GLU A C 1
ATOM 1070 O O . GLU A 1 137 ? 4.011 -0.081 -22.348 1.00 91.94 137 GLU A O 1
ATOM 1075 N N . SER A 1 138 ? 6.016 -1.091 -22.531 1.00 92.12 138 SER A N 1
ATOM 1076 C CA . SER A 1 138 ? 5.544 -2.402 -22.089 1.00 92.12 138 SER A CA 1
ATOM 1077 C C . SER A 1 138 ? 4.972 -2.361 -20.667 1.00 92.12 138 SER A C 1
ATOM 1079 O O . SER A 1 138 ? 3.851 -2.835 -20.465 1.00 92.12 138 SER A O 1
ATOM 1081 N N . ALA A 1 139 ? 5.655 -1.722 -19.711 1.00 92.81 139 ALA A N 1
ATOM 1082 C CA . ALA A 1 139 ? 5.167 -1.545 -18.341 1.00 92.81 139 ALA A CA 1
ATOM 1083 C C . ALA A 1 139 ? 3.934 -0.628 -18.275 1.00 92.81 139 ALA A C 1
ATOM 1085 O O . ALA A 1 139 ? 2.941 -0.961 -17.626 1.00 92.81 139 ALA A O 1
ATOM 1086 N N . VAL A 1 140 ? 3.961 0.498 -18.996 1.00 93.62 140 VAL A N 1
ATOM 1087 C CA . VAL A 1 140 ? 2.846 1.461 -19.023 1.00 93.62 140 VAL A CA 1
ATOM 1088 C C . VAL A 1 140 ? 1.577 0.834 -19.607 1.00 93.62 140 VAL A C 1
ATOM 1090 O O . VAL A 1 140 ? 0.477 1.093 -19.119 1.00 93.62 140 VAL A O 1
ATOM 1093 N N . SER A 1 141 ? 1.705 -0.031 -20.618 1.00 93.94 141 SER A N 1
ATOM 1094 C CA . SER A 1 141 ? 0.560 -0.676 -21.277 1.00 93.94 141 SER A CA 1
ATOM 1095 C C . SER A 1 141 ? -0.266 -1.578 -20.352 1.00 93.94 141 SER A C 1
ATOM 1097 O O . SER A 1 141 ? -1.451 -1.804 -20.612 1.00 93.94 141 SER A O 1
ATOM 1099 N N . VAL A 1 142 ? 0.341 -2.063 -19.263 1.00 93.69 142 VAL A N 1
ATOM 1100 C CA . VAL A 1 142 ? -0.281 -2.956 -18.276 1.00 93.69 142 VAL A CA 1
ATOM 1101 C C . VAL A 1 142 ? -0.456 -2.306 -16.898 1.00 93.69 142 VAL A C 1
ATOM 1103 O O . VAL A 1 142 ? -0.865 -2.987 -15.957 1.00 93.69 142 VAL A O 1
ATOM 1106 N N . GLU A 1 143 ? -0.188 -1.001 -16.760 1.00 95.31 143 GLU A N 1
ATOM 1107 C CA . GLU A 1 143 ? -0.288 -0.284 -15.482 1.00 95.31 143 GLU A CA 1
ATOM 1108 C C . GLU A 1 143 ? -1.726 -0.355 -14.910 1.00 95.31 143 GLU A C 1
ATOM 1110 O O . GLU A 1 143 ? -2.693 0.067 -15.565 1.00 95.31 143 GLU A O 1
ATOM 1115 N N . PRO A 1 144 ? -1.915 -0.852 -13.672 1.00 96.44 144 PRO A N 1
ATOM 1116 C CA . PRO A 1 144 ? -3.221 -0.850 -13.028 1.00 96.44 144 PRO A CA 1
ATOM 1117 C C . PRO A 1 144 ? -3.587 0.542 -12.497 1.00 96.44 144 PRO A C 1
ATOM 1119 O O . PRO A 1 144 ? -2.762 1.440 -12.336 1.00 96.44 144 PRO A O 1
ATOM 1122 N N . ARG A 1 145 ? -4.854 0.729 -12.121 1.00 97.00 145 ARG A N 1
ATOM 1123 C CA . ARG A 1 145 ? -5.255 1.887 -11.312 1.00 97.00 145 ARG A CA 1
ATOM 1124 C C . ARG A 1 145 ? -5.028 1.589 -9.843 1.00 97.00 145 ARG A C 1
ATOM 1126 O O . ARG A 1 145 ? -5.818 0.891 -9.215 1.00 97.00 145 ARG A O 1
ATOM 1133 N N . MET A 1 146 ? -3.939 2.142 -9.326 1.00 97.62 146 MET A N 1
ATOM 1134 C CA . MET A 1 146 ? -3.505 1.948 -7.951 1.00 97.62 146 MET A CA 1
ATOM 1135 C C . MET A 1 146 ? -4.191 2.9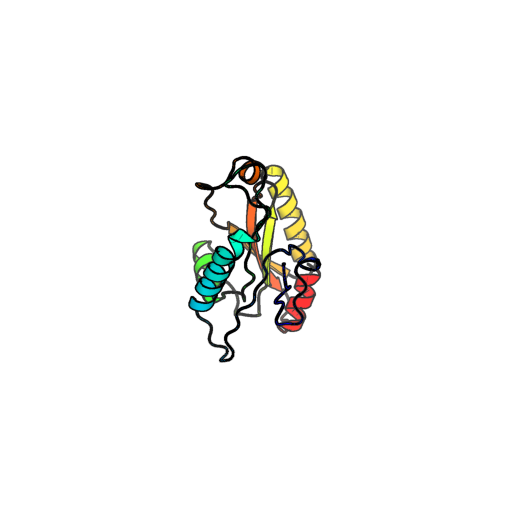33 -7.008 1.00 97.62 146 MET A C 1
ATOM 1137 O O . MET A 1 146 ? -4.157 4.156 -7.194 1.00 97.62 146 MET A O 1
ATOM 1141 N N . GLU A 1 147 ? -4.822 2.391 -5.977 1.00 97.75 147 GLU A N 1
ATOM 1142 C CA . GLU A 1 147 ? -5.559 3.160 -4.985 1.00 97.75 147 GLU A CA 1
ATOM 1143 C C . GLU A 1 147 ? -5.319 2.594 -3.589 1.00 97.75 147 GLU A C 1
ATOM 1145 O O . GLU A 1 147 ? -5.119 1.396 -3.411 1.00 97.75 147 GLU A O 1
ATOM 1150 N N . GLN A 1 148 ? -5.348 3.468 -2.592 1.00 98.38 148 GLN A N 1
ATOM 1151 C CA . GLN A 1 148 ? -5.399 3.086 -1.191 1.00 98.38 148 GLN A CA 1
ATOM 1152 C C . GLN A 1 148 ? -6.848 3.055 -0.726 1.00 98.38 148 GLN A C 1
ATOM 1154 O O . GLN A 1 148 ? -7.598 3.995 -1.000 1.00 98.38 148 GLN A O 1
ATOM 1159 N N . VAL A 1 149 ? -7.220 1.998 -0.013 1.00 98.25 149 VAL A N 1
ATOM 1160 C CA . VAL A 1 149 ? -8.560 1.810 0.551 1.00 98.25 149 VAL A CA 1
ATOM 1161 C C . VAL A 1 149 ? -8.442 1.841 2.061 1.00 98.25 149 VAL A C 1
ATOM 1163 O O . VAL A 1 149 ? -7.652 1.088 2.627 1.00 98.25 149 VAL A O 1
ATOM 1166 N N . PHE A 1 150 ? -9.188 2.734 2.701 1.00 98.62 150 PHE A N 1
ATOM 1167 C CA . PHE A 1 150 ? -9.170 2.917 4.146 1.00 98.62 150 PHE A CA 1
ATOM 1168 C C . PHE A 1 150 ? -10.469 2.395 4.734 1.00 98.62 150 PHE A C 1
ATOM 1170 O O . PHE A 1 150 ? -11.550 2.790 4.297 1.00 98.62 150 PHE A O 1
ATOM 1177 N N . VAL A 1 151 ? -10.358 1.534 5.738 1.00 98.56 151 VAL A N 1
ATOM 1178 C CA . VAL A 1 151 ? -11.506 0.914 6.404 1.00 98.56 151 VAL A CA 1
ATOM 1179 C C . VAL A 1 151 ? -11.336 0.987 7.913 1.00 98.56 151 VAL A C 1
ATOM 1181 O O . VAL A 1 151 ? -10.215 0.947 8.417 1.00 98.56 151 VAL A O 1
ATOM 1184 N N . ARG A 1 152 ? -12.436 1.058 8.658 1.00 98.12 152 ARG A N 1
ATOM 1185 C CA . ARG A 1 152 ? -12.430 0.875 10.117 1.00 98.12 152 ARG A CA 1
ATOM 1186 C C . ARG A 1 152 ? -13.350 -0.278 10.497 1.00 98.12 152 ARG A C 1
ATOM 1188 O O . ARG A 1 152 ? -14.355 -0.472 9.822 1.00 98.12 152 ARG A O 1
ATOM 1195 N N . PRO A 1 153 ? -13.052 -1.057 11.542 1.00 98.12 153 PRO A N 1
ATOM 1196 C CA . PRO A 1 153 ? -13.997 -2.059 12.009 1.00 98.12 153 PRO A CA 1
ATOM 1197 C C . PRO A 1 153 ? -15.231 -1.368 12.610 1.00 98.12 153 PRO A C 1
ATOM 1199 O O . PRO A 1 153 ? -15.116 -0.320 13.248 1.00 98.12 153 PRO A O 1
ATOM 1202 N N . THR A 1 154 ? -16.415 -1.951 12.419 1.00 97.31 154 THR A N 1
ATOM 1203 C CA . THR A 1 154 ? -17.668 -1.433 13.008 1.00 97.31 154 THR A CA 1
ATOM 1204 C C . THR A 1 154 ? -17.715 -1.613 14.526 1.00 97.31 154 THR A C 1
ATOM 1206 O O . THR A 1 154 ? -18.359 -0.845 15.240 1.00 97.31 154 THR A O 1
ATOM 1209 N N . GLU A 1 155 ? -16.981 -2.603 15.032 1.00 95.69 155 GLU A N 1
ATOM 1210 C CA . GLU A 1 155 ? -16.770 -2.854 16.453 1.00 95.69 155 GLU A CA 1
ATOM 1211 C C . GLU A 1 155 ? -15.331 -2.529 16.849 1.00 95.69 155 GLU A C 1
ATOM 1213 O O . GLU A 1 155 ? -14.395 -2.682 16.064 1.00 95.69 155 GLU 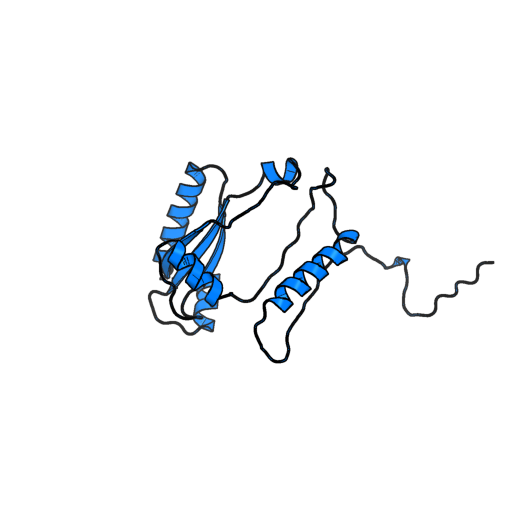A O 1
ATOM 1218 N N . LYS A 1 156 ? -15.124 -2.125 18.104 1.00 94.88 156 LYS A N 1
ATOM 1219 C CA . LYS A 1 156 ? -13.775 -1.859 18.605 1.00 94.88 156 LYS A CA 1
ATOM 1220 C C . LYS A 1 156 ? -12.970 -3.157 18.680 1.00 94.88 156 LYS A C 1
ATOM 1222 O O . LYS A 1 156 ? -13.334 -4.077 19.408 1.00 94.88 156 LYS A O 1
ATOM 1227 N N . LEU A 1 157 ? -11.837 -3.186 17.986 1.00 95.94 157 LEU A N 1
ATOM 1228 C CA . LEU A 1 157 ? -10.888 -4.296 17.992 1.00 95.94 157 LEU A CA 1
ATOM 1229 C C . LEU A 1 157 ? -9.563 -3.849 18.599 1.00 95.94 157 LEU A C 1
ATOM 1231 O O . LEU A 1 157 ? -9.163 -2.694 18.459 1.00 95.94 157 LEU A O 1
ATOM 1235 N N . ASP A 1 158 ? -8.859 -4.768 19.256 1.00 95.88 158 ASP A N 1
ATOM 1236 C CA . ASP A 1 158 ? -7.442 -4.550 19.527 1.00 95.88 158 ASP A CA 1
ATOM 1237 C C . ASP A 1 158 ? -6.633 -4.638 18.215 1.00 95.88 158 ASP A C 1
ATOM 1239 O O . ASP A 1 158 ? -7.065 -5.315 17.275 1.00 95.88 158 ASP A O 1
ATOM 1243 N N . PRO A 1 159 ? -5.439 -4.021 18.138 1.00 94.44 159 PRO A N 1
ATOM 1244 C CA . PRO A 1 159 ? -4.669 -3.978 16.897 1.00 94.44 159 PRO A CA 1
ATOM 1245 C C . PRO A 1 159 ? -4.366 -5.354 16.289 1.00 94.44 159 PRO A C 1
ATOM 1247 O O . PRO A 1 159 ? -4.388 -5.503 15.074 1.00 94.44 159 PRO A O 1
ATOM 1250 N N . ARG A 1 160 ? -4.130 -6.399 17.097 1.00 96.44 160 ARG A N 1
ATOM 1251 C CA . ARG A 1 160 ? -3.857 -7.742 16.553 1.00 96.44 160 ARG A CA 1
ATOM 1252 C C . ARG A 1 160 ? -5.120 -8.394 16.005 1.00 96.44 160 ARG A C 1
ATOM 1254 O O . ARG A 1 160 ? -5.046 -9.131 15.024 1.00 96.44 160 ARG A O 1
ATOM 1261 N N . ALA A 1 161 ? -6.268 -8.174 16.642 1.00 97.38 161 ALA A N 1
ATOM 1262 C CA . ALA A 1 161 ? -7.545 -8.631 16.109 1.00 97.38 161 ALA A CA 1
ATOM 1263 C C . ALA A 1 161 ? -7.917 -7.908 14.812 1.00 97.38 161 ALA A C 1
ATOM 1265 O O . ALA A 1 161 ? -8.418 -8.565 13.900 1.00 97.38 161 ALA A O 1
ATOM 1266 N N . LEU A 1 162 ? -7.621 -6.608 14.719 1.00 97.62 162 LEU A N 1
ATOM 1267 C CA . LEU A 1 162 ? -7.805 -5.827 13.501 1.00 97.62 162 LEU A CA 1
ATOM 1268 C C . LEU A 1 162 ? -6.999 -6.419 12.337 1.00 97.62 162 LEU A C 1
ATOM 1270 O O . LEU A 1 162 ? -7.601 -6.775 11.331 1.00 97.62 162 LEU A O 1
ATOM 1274 N N . GLU A 1 163 ? -5.690 -6.634 12.503 1.00 97.12 163 GLU A N 1
ATOM 1275 C CA . GLU A 1 163 ? -4.835 -7.239 11.463 1.00 97.12 163 GLU A CA 1
ATOM 1276 C C . GLU A 1 163 ? -5.371 -8.593 10.971 1.00 97.12 163 GLU A C 1
ATOM 1278 O O . GLU A 1 163 ? -5.438 -8.855 9.773 1.00 97.12 163 GLU A O 1
ATOM 1283 N N . ARG A 1 164 ? -5.828 -9.460 11.886 1.00 97.50 164 ARG A N 1
ATOM 1284 C CA . ARG A 1 164 ? -6.401 -10.763 11.504 1.00 97.50 164 ARG A CA 1
ATOM 1285 C C . ARG A 1 164 ? -7.704 -10.637 10.724 1.00 97.50 164 ARG A C 1
ATOM 1287 O O . ARG A 1 164 ? -7.947 -11.458 9.850 1.00 97.50 164 ARG A O 1
ATOM 1294 N N . ARG A 1 165 ? -8.562 -9.669 11.062 1.00 97.44 165 ARG A N 1
ATOM 1295 C CA . ARG A 1 165 ? -9.818 -9.456 10.328 1.00 97.44 165 ARG A CA 1
ATOM 1296 C C . ARG A 1 165 ? -9.568 -8.799 8.974 1.00 97.44 165 ARG A C 1
ATOM 1298 O O . ARG A 1 165 ? -10.217 -9.189 8.017 1.00 97.44 165 ARG A O 1
ATOM 1305 N N . LEU A 1 166 ? -8.597 -7.889 8.885 1.00 97.25 166 LEU A N 1
ATOM 1306 C CA . LEU A 1 166 ? -8.147 -7.310 7.616 1.00 97.25 166 LEU A CA 1
ATOM 1307 C C . LEU A 1 166 ? -7.516 -8.351 6.687 1.00 97.25 166 LEU A C 1
ATOM 1309 O O . LEU A 1 166 ? -7.590 -8.185 5.485 1.00 97.25 166 LEU A O 1
ATOM 1313 N N . TYR A 1 167 ? -6.910 -9.415 7.222 1.00 97.25 167 TYR A N 1
ATOM 1314 C CA . TYR A 1 167 ? -6.406 -10.530 6.411 1.00 97.25 167 TYR A CA 1
ATOM 1315 C C . TYR A 1 167 ? -7.523 -11.386 5.785 1.00 97.25 167 TYR A C 1
ATOM 1317 O O . TYR A 1 167 ? -7.292 -12.061 4.786 1.00 97.25 167 TYR A O 1
ATOM 1325 N N . VAL A 1 168 ? -8.706 -11.417 6.408 1.00 96.38 168 VAL A N 1
ATOM 1326 C CA . VAL A 1 168 ? -9.875 -12.149 5.890 1.00 96.38 168 VAL A CA 1
ATOM 1327 C C . VAL A 1 168 ? -10.652 -11.312 4.873 1.00 96.38 168 VAL A C 1
ATOM 1329 O O . VAL A 1 168 ? -11.260 -11.889 3.974 1.00 96.38 168 VAL A O 1
ATOM 1332 N N . LEU A 1 169 ? -10.638 -9.987 5.046 1.00 91.94 169 LEU A N 1
ATOM 1333 C CA . LEU A 1 169 ? -11.167 -9.007 4.098 1.00 91.94 169 LEU A CA 1
ATOM 1334 C C . LEU A 1 169 ? -10.372 -8.998 2.786 1.00 91.94 169 LEU A C 1
ATOM 1336 O O . LEU A 1 169 ? -11.027 -8.942 1.723 1.00 91.94 169 LEU A O 1
#

Radius of gyration: 21.42 Å; Cα contacts (8 Å, |Δi|>4): 164; chains: 1; bounding box: 71×39×43 Å

Solvent-accessible surface area (backbone atoms only — not comparable to full-atom values): 10766 Å² total; per-residue (Å²): 137,82,81,85,82,74,90,62,96,76,56,79,91,72,67,67,98,57,75,67,81,87,87,86,81,65,88,86,69,69,88,59,70,62,62,55,54,53,52,51,52,52,52,63,73,31,51,93,43,56,58,69,48,102,41,99,50,23,64,79,77,86,88,85,88,76,79,87,60,54,74,60,47,41,56,55,36,45,77,71,75,36,80,67,71,60,91,61,53,53,50,78,45,83,44,75,33,57,69,52,69,67,60,29,50,52,53,48,53,57,49,54,51,47,37,48,75,72,46,29,42,80,60,48,77,43,78,59,89,82,84,65,91,75,55,25,69,75,57,61,75,68,53,56,43,48,28,36,41,33,33,28,58,75,59,96,58,56,54,70,58,42,54,57,52,60,72,72,102

pLDDT: mean 90.82, std 11.62, range [45.44, 98.62]

Mean predicted aligned error: 7.22 Å

Secondary structure (DSSP, 8-state):
-------SS--GGG------------TT----SHHHHHHHHHHHHTGGGSPB-SSTT-BS---------HHHHHHHHHHTT-PPPSTTS-EEEEEEE-SSHHHHHHHHHHHHHHHHHTTEEEEEEEEPP---TT--HHHHHT--EEEEEEEEESS---HHHHHHHHHH-